Protein AF-A0A183M6G6-F1 (afdb_monomer_lite)

Secondary structure (DSSP, 8-state):
----HHHHHHHHHHHHH--TT-EEEEESTTTTS-HHHHHHHHHHHHHHHHHTT-EEEEEE--SGGGGHHHH-TTEEEEE-----TTS--------EEEEE----

Sequence (104 aa):
MFFSTLQIRELTYILQNFSRSSIILIDGLCQNTDPDEVEYLNWAICEALLEHKAFTFLATNRYELTSLASFYPNVEKHKRMTITKEGMKTEREIGKILMIQYKY

Radius of gyration: 14.91 Å; chains: 1; bounding box: 35×29×44 Å

Organism: NCBI:txid48269

pLDDT: mean 77.63, std 13.85, range [42.94, 91.06]

Foldseek 3Di:
DDQVVVLVVVLVVCLVDDALADEEEAEERSVVDDCVVCLVVVVVSVVSCLVRNHWYKYKYPDPSVQCVVVVDVQKDKDFDWDDDPPRPRDRPRPIIIITRHDDD

Structure (mmCIF, N/CA/C/O backbone):
data_AF-A0A183M6G6-F1
#
_entry.id   AF-A0A183M6G6-F1
#
loop_
_atom_site.group_PDB
_atom_site.id
_atom_site.type_symbol
_atom_site.label_atom_id
_atom_site.label_alt_id
_atom_site.label_comp_id
_atom_site.label_asym_id
_atom_site.label_entity_id
_atom_site.label_seq_id
_atom_site.pdbx_PDB_ins_code
_atom_site.Cartn_x
_atom_site.Cartn_y
_atom_site.Cartn_z
_atom_site.occupancy
_atom_site.B_iso_or_equiv
_atom_site.auth_seq_id
_atom_site.auth_comp_id
_atom_site.auth_asym_id
_atom_site.auth_atom_id
_atom_site.pdbx_PDB_model_num
ATOM 1 N N . MET A 1 1 ? 20.504 7.828 -7.769 1.00 46.72 1 MET A N 1
ATOM 2 C CA . MET A 1 1 ? 19.563 7.275 -6.781 1.00 46.72 1 MET A CA 1
ATOM 3 C C . MET A 1 1 ? 18.907 8.420 -6.004 1.00 46.72 1 MET A C 1
ATOM 5 O O . MET A 1 1 ? 19.244 8.678 -4.858 1.00 46.72 1 MET A O 1
ATOM 9 N N . PHE A 1 2 ? 18.030 9.191 -6.655 1.00 47.59 2 PHE A N 1
ATOM 10 C CA . PHE A 1 2 ? 17.145 10.115 -5.946 1.00 47.59 2 PHE A CA 1
ATOM 11 C C . PHE A 1 2 ? 15.793 9.424 -5.898 1.00 47.59 2 PHE A C 1
ATOM 13 O O . PHE A 1 2 ? 15.020 9.510 -6.848 1.00 47.59 2 PHE A O 1
ATOM 20 N N . PHE A 1 3 ? 15.515 8.730 -4.797 1.00 57.12 3 PHE A N 1
ATOM 21 C CA . PHE A 1 3 ? 14.130 8.537 -4.403 1.00 57.12 3 PHE A CA 1
ATOM 22 C C . PHE A 1 3 ? 13.468 9.914 -4.471 1.00 57.12 3 PHE A C 1
ATOM 24 O O . PHE A 1 3 ? 14.000 10.872 -3.904 1.00 57.12 3 PHE A O 1
ATOM 31 N N . SER A 1 4 ? 12.368 10.062 -5.204 1.00 64.19 4 SER A N 1
ATOM 32 C CA . SER A 1 4 ? 11.635 11.326 -5.248 1.00 64.19 4 SER A CA 1
ATOM 33 C C . SER A 1 4 ? 11.151 11.655 -3.834 1.00 64.19 4 SER A C 1
ATOM 35 O O . SER A 1 4 ? 10.113 11.168 -3.391 1.00 64.19 4 SER A O 1
ATOM 37 N N . THR A 1 5 ? 11.934 12.462 -3.114 1.00 74.19 5 THR A N 1
ATOM 38 C CA . THR A 1 5 ? 11.769 12.788 -1.687 1.00 74.19 5 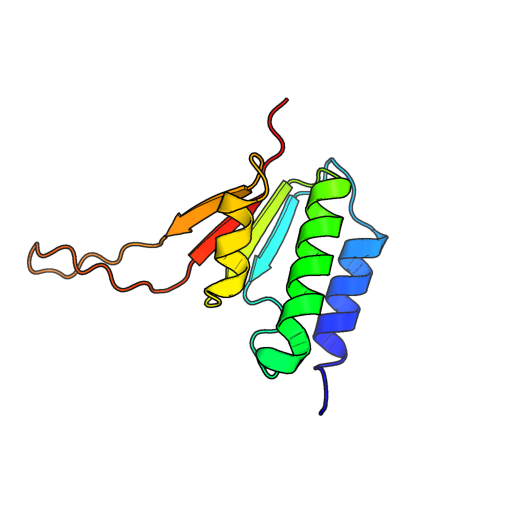THR A CA 1
ATOM 39 C C . THR A 1 5 ? 10.375 13.319 -1.374 1.00 74.19 5 THR A C 1
ATOM 41 O O . THR A 1 5 ? 9.859 13.101 -0.282 1.00 74.19 5 THR A O 1
ATOM 44 N N . LEU A 1 6 ? 9.735 13.955 -2.358 1.00 81.94 6 LEU A N 1
ATOM 45 C CA . LEU A 1 6 ? 8.352 14.404 -2.288 1.00 81.94 6 LEU A CA 1
ATOM 46 C C . LEU A 1 6 ? 7.357 13.247 -2.105 1.00 81.94 6 LEU A C 1
ATOM 48 O O . LEU A 1 6 ? 6.563 13.298 -1.172 1.00 81.94 6 LEU A O 1
ATOM 52 N N . GLN A 1 7 ? 7.432 12.198 -2.933 1.00 81.06 7 GLN A N 1
ATOM 53 C CA . GLN A 1 7 ? 6.501 11.064 -2.857 1.00 81.06 7 GLN A CA 1
ATOM 54 C C . GLN A 1 7 ? 6.640 10.324 -1.527 1.00 81.06 7 GLN A C 1
ATOM 56 O O . GLN A 1 7 ? 5.647 10.020 -0.875 1.00 81.06 7 GLN A O 1
ATOM 61 N N . ILE A 1 8 ? 7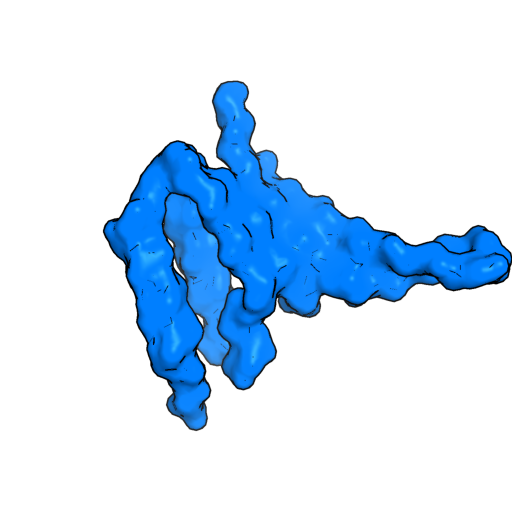.878 10.084 -1.083 1.00 83.06 8 ILE A N 1
ATOM 62 C CA . ILE A 1 8 ? 8.126 9.428 0.209 1.00 83.06 8 ILE A CA 1
ATOM 63 C C . ILE A 1 8 ? 7.610 10.287 1.363 1.00 83.06 8 ILE A C 1
ATOM 65 O O . ILE A 1 8 ? 7.037 9.753 2.311 1.00 83.06 8 ILE A O 1
ATOM 69 N N . ARG A 1 9 ? 7.763 11.614 1.291 1.00 87.25 9 ARG A N 1
ATOM 70 C CA . ARG A 1 9 ? 7.226 12.524 2.308 1.00 87.25 9 ARG A CA 1
ATOM 71 C C . ARG A 1 9 ? 5.698 12.480 2.360 1.00 87.25 9 ARG A C 1
ATOM 73 O O . ARG A 1 9 ? 5.143 12.431 3.453 1.00 87.25 9 ARG A O 1
ATOM 80 N N . GLU A 1 10 ? 5.027 12.480 1.212 1.00 88.12 10 GLU A N 1
ATOM 81 C CA . GLU A 1 10 ? 3.563 12.371 1.132 1.00 88.12 10 GLU A CA 1
ATOM 82 C C . GLU A 1 10 ? 3.067 11.025 1.675 1.00 88.12 10 GLU A C 1
ATOM 84 O O . GLU A 1 10 ? 2.156 10.994 2.501 1.00 88.12 10 GLU A O 1
ATOM 89 N N . LEU A 1 11 ? 3.725 9.921 1.305 1.00 88.00 11 LEU A N 1
ATOM 90 C CA . LEU A 1 11 ? 3.432 8.590 1.845 1.00 88.00 11 LEU A CA 1
ATOM 91 C C . LEU A 1 11 ? 3.642 8.530 3.357 1.00 88.00 11 LEU A C 1
ATOM 93 O O . LEU A 1 11 ? 2.786 8.022 4.073 1.00 88.00 11 LEU A O 1
ATOM 97 N N . THR A 1 12 ? 4.745 9.092 3.850 1.00 89.44 12 THR A N 1
ATOM 98 C CA . THR A 1 12 ? 5.032 9.165 5.290 1.00 89.44 12 THR A CA 1
ATOM 99 C C . THR A 1 12 ? 3.934 9.930 6.022 1.00 89.44 12 THR A C 1
ATOM 101 O O . THR A 1 12 ? 3.468 9.483 7.066 1.00 89.44 12 THR A O 1
ATOM 104 N N . TYR A 1 13 ? 3.468 11.049 5.461 1.00 90.81 13 TYR A N 1
ATOM 105 C CA . TYR A 1 13 ? 2.373 11.819 6.043 1.00 90.81 13 TYR A CA 1
ATOM 106 C C . TYR A 1 13 ? 1.072 11.010 6.109 1.00 90.81 13 TYR A C 1
ATOM 108 O O . TYR A 1 13 ? 0.419 11.003 7.153 1.00 90.81 13 TYR A O 1
ATOM 116 N N . ILE A 1 14 ? 0.721 10.287 5.039 1.00 90.12 14 ILE A N 1
ATOM 117 C CA . ILE A 1 14 ? -0.454 9.402 5.028 1.00 90.12 14 ILE A CA 1
ATOM 118 C C . ILE A 1 14 ? -0.300 8.324 6.103 1.00 90.12 14 ILE A C 1
ATOM 120 O O . ILE A 1 14 ? -1.180 8.198 6.950 1.00 90.12 14 ILE A O 1
ATOM 124 N N . LEU A 1 15 ? 0.831 7.611 6.123 1.00 88.62 15 LEU A N 1
ATOM 125 C CA . LEU A 1 15 ? 1.107 6.523 7.068 1.00 88.62 15 LEU A CA 1
ATOM 126 C C . LEU A 1 15 ? 1.135 6.979 8.535 1.00 88.62 15 LEU A C 1
ATOM 128 O O . LEU A 1 15 ? 0.849 6.188 9.426 1.00 88.62 15 LEU A O 1
ATOM 132 N N . GLN A 1 16 ? 1.442 8.245 8.808 1.00 91.06 16 GLN A N 1
ATOM 133 C CA . GLN A 1 16 ? 1.433 8.784 10.171 1.00 91.06 16 GLN A CA 1
ATOM 134 C C . GLN A 1 16 ? 0.054 9.264 10.640 1.00 91.06 16 GLN A C 1
ATOM 136 O O . GLN A 1 16 ? -0.162 9.371 11.844 1.00 91.06 16 GLN A O 1
ATOM 141 N N . ASN A 1 17 ? -0.865 9.583 9.722 1.00 90.62 17 ASN A N 1
ATOM 142 C CA . ASN A 1 17 ? -2.119 10.274 10.060 1.00 90.62 17 ASN A CA 1
ATOM 143 C C . ASN A 1 17 ? -3.386 9.483 9.725 1.00 90.62 17 ASN A C 1
ATOM 145 O O . ASN A 1 17 ? -4.491 9.910 10.067 1.00 90.62 17 ASN A O 1
ATOM 149 N N . PHE A 1 18 ? -3.265 8.357 9.030 1.00 89.50 18 PHE A N 1
ATOM 150 C CA . PHE A 1 18 ? -4.428 7.571 8.663 1.00 89.50 18 PHE A CA 1
ATOM 151 C C . PHE A 1 18 ? -5.033 6.822 9.855 1.00 89.50 18 PHE A C 1
ATOM 153 O O . PHE A 1 18 ? -4.392 6.540 10.865 1.00 89.50 18 PHE A O 1
ATOM 160 N N . SER A 1 19 ? -6.308 6.483 9.716 1.00 86.38 19 SER A N 1
ATOM 161 C CA . SER A 1 19 ? -7.059 5.703 10.691 1.00 86.38 19 SER A CA 1
ATOM 162 C C . SER A 1 19 ? -7.793 4.565 9.990 1.00 86.38 19 SER A C 1
ATOM 164 O O . SER A 1 19 ? -7.941 4.558 8.769 1.00 86.38 19 SER A O 1
ATOM 166 N N . ARG A 1 20 ? -8.372 3.649 10.768 1.00 85.06 20 ARG A N 1
ATOM 167 C CA . ARG A 1 20 ? -9.253 2.594 10.242 1.00 85.06 20 ARG A CA 1
ATOM 168 C C . ARG A 1 20 ? -10.477 3.133 9.482 1.00 85.06 20 ARG A C 1
ATOM 170 O O . ARG A 1 20 ? -11.041 2.429 8.656 1.00 85.06 20 ARG A O 1
ATOM 177 N N . SER A 1 21 ? -10.900 4.365 9.769 1.00 87.12 21 SER A N 1
ATOM 178 C CA . SER A 1 21 ? -12.022 5.025 9.083 1.00 87.12 21 SER A CA 1
ATOM 179 C C . SER A 1 21 ? -11.614 5.793 7.822 1.00 87.12 21 SER A C 1
ATOM 181 O O . SER A 1 21 ? -12.467 6.335 7.123 1.00 87.12 21 SER A O 1
ATOM 183 N N . SER A 1 22 ? -10.314 5.858 7.531 1.00 88.31 22 SER A N 1
ATOM 184 C CA . SER A 1 22 ? -9.785 6.575 6.378 1.00 88.31 22 SER A CA 1
ATOM 185 C C . SER A 1 22 ? -9.928 5.740 5.103 1.00 88.31 22 SER A C 1
ATOM 187 O O . SER A 1 22 ? -9.673 4.535 5.104 1.00 88.31 22 SER A O 1
ATOM 189 N N . ILE A 1 23 ? -10.291 6.409 4.006 1.00 90.06 23 ILE A N 1
ATOM 190 C CA . ILE A 1 23 ? -10.185 5.869 2.648 1.00 90.06 23 ILE A CA 1
ATOM 191 C C . ILE A 1 23 ? -8.902 6.425 2.040 1.00 90.06 23 ILE A C 1
ATOM 193 O O . ILE A 1 23 ? -8.739 7.640 1.936 1.00 90.06 23 ILE A O 1
ATOM 197 N N . ILE A 1 24 ? -7.996 5.537 1.650 1.00 89.88 24 ILE A N 1
ATOM 198 C CA . ILE A 1 24 ? -6.693 5.884 1.089 1.00 89.88 24 ILE A CA 1
ATOM 199 C C . ILE A 1 24 ? -6.718 5.569 -0.405 1.00 89.88 24 ILE A C 1
ATOM 201 O O . ILE A 1 24 ? -7.068 4.464 -0.817 1.00 89.88 24 ILE A O 1
ATOM 205 N N . LEU A 1 25 ? -6.358 6.555 -1.223 1.00 90.31 25 LEU A N 1
ATOM 206 C CA . LEU A 1 25 ?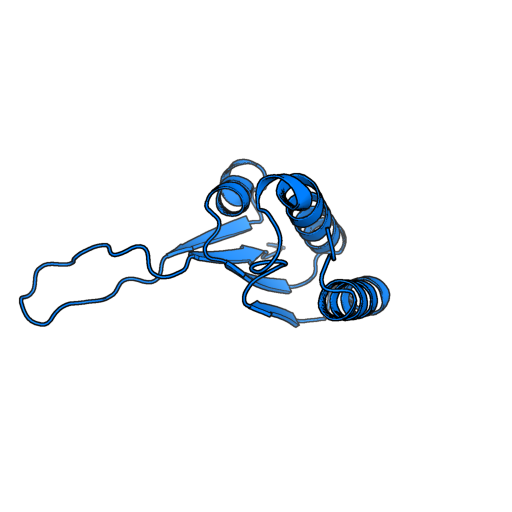 -6.269 6.427 -2.674 1.00 90.31 25 LEU A CA 1
ATOM 207 C C . LEU A 1 25 ? -4.823 6.688 -3.086 1.00 90.31 25 LEU A C 1
ATOM 209 O O . LEU A 1 25 ? -4.297 7.770 -2.833 1.00 90.31 25 LEU A O 1
ATOM 213 N N . ILE A 1 26 ? -4.189 5.698 -3.705 1.00 88.25 26 ILE A N 1
ATOM 214 C CA . ILE A 1 26 ? -2.814 5.790 -4.196 1.00 88.25 26 ILE A CA 1
ATOM 215 C C . ILE A 1 26 ? -2.824 5.451 -5.682 1.00 88.25 26 ILE A C 1
ATOM 217 O O . ILE A 1 26 ? -3.245 4.362 -6.070 1.00 88.25 26 ILE A O 1
ATOM 221 N N . ASP A 1 27 ? -2.338 6.370 -6.510 1.00 86.44 27 ASP A N 1
ATOM 222 C CA . ASP A 1 27 ? -2.132 6.146 -7.940 1.00 86.44 27 ASP A CA 1
ATOM 223 C C . ASP A 1 27 ? -0.633 6.189 -8.247 1.00 86.44 27 ASP A C 1
ATOM 225 O O . ASP A 1 27 ? 0.009 7.230 -8.120 1.00 86.44 27 ASP A O 1
ATOM 229 N N . GLY A 1 28 ? -0.058 5.034 -8.586 1.00 79.69 28 GLY A N 1
ATOM 230 C CA . GLY A 1 28 ? 1.345 4.926 -8.981 1.00 79.69 28 GLY A CA 1
ATOM 231 C C . GLY A 1 28 ? 2.350 5.007 -7.827 1.00 79.69 28 GLY A C 1
ATOM 232 O O . GLY A 1 28 ? 3.231 5.869 -7.829 1.00 79.69 28 GLY A O 1
ATOM 233 N N . LEU A 1 29 ? 2.277 4.076 -6.866 1.00 83.06 29 LEU A N 1
ATOM 234 C CA . LEU A 1 29 ? 3.220 3.997 -5.740 1.00 83.06 29 LEU A CA 1
ATOM 235 C C . LEU A 1 29 ? 4.677 3.833 -6.216 1.00 83.06 29 LEU A C 1
ATOM 237 O O . LEU A 1 29 ? 5.038 2.807 -6.797 1.00 83.06 29 LEU A O 1
ATOM 241 N N . CYS A 1 30 ? 5.510 4.848 -5.956 1.00 80.19 30 CYS A N 1
ATOM 242 C CA . CYS A 1 30 ? 6.935 4.886 -6.311 1.00 80.19 30 CYS A CA 1
ATOM 243 C C . CYS A 1 30 ? 7.221 4.540 -7.788 1.00 80.19 30 CYS A C 1
ATOM 245 O O . CYS A 1 30 ? 8.275 3.993 -8.111 1.00 80.19 30 CYS A O 1
ATOM 247 N N . GLN A 1 31 ? 6.295 4.845 -8.706 1.00 77.69 31 GLN A N 1
ATOM 248 C CA . GLN A 1 31 ? 6.367 4.378 -10.099 1.00 77.69 31 GLN A CA 1
ATOM 249 C C . GLN A 1 31 ? 7.567 4.919 -10.894 1.00 77.69 31 GLN A C 1
ATOM 251 O O . GLN A 1 31 ? 7.976 4.296 -11.867 1.00 77.69 31 GLN A O 1
ATOM 256 N N . ASN A 1 32 ? 8.123 6.058 -10.473 1.00 78.25 32 ASN A N 1
ATOM 257 C CA . ASN A 1 32 ? 9.242 6.730 -11.139 1.00 78.25 32 ASN A CA 1
ATOM 258 C C . ASN A 1 32 ? 10.617 6.313 -10.589 1.00 78.25 32 ASN A C 1
ATOM 260 O O . ASN A 1 32 ? 11.634 6.824 -11.053 1.00 78.25 32 ASN A O 1
ATOM 264 N N . THR A 1 33 ? 10.650 5.434 -9.587 1.00 80.81 33 THR A N 1
ATOM 265 C CA . THR A 1 33 ? 11.888 4.910 -9.003 1.00 80.81 33 THR A CA 1
ATOM 266 C C . THR A 1 33 ? 12.185 3.532 -9.579 1.00 80.81 33 THR A C 1
ATOM 268 O O . THR A 1 33 ? 11.259 2.819 -9.980 1.00 80.81 33 THR A O 1
ATOM 271 N N . ASP A 1 34 ? 13.465 3.161 -9.597 1.00 84.62 34 ASP A N 1
ATOM 272 C CA . ASP A 1 34 ? 13.915 1.840 -10.025 1.00 84.62 34 ASP A CA 1
ATOM 273 C C . ASP A 1 34 ? 13.078 0.734 -9.346 1.00 84.62 34 ASP A C 1
ATOM 275 O O . ASP A 1 34 ? 12.892 0.773 -8.121 1.00 84.62 34 ASP A O 1
ATOM 279 N N . PRO A 1 35 ? 12.490 -0.199 -10.118 1.00 82.00 35 PRO A N 1
ATOM 280 C CA . PRO A 1 35 ? 11.686 -1.273 -9.571 1.00 82.00 35 PRO A CA 1
ATOM 281 C C . PRO A 1 35 ? 12.379 -2.098 -8.496 1.00 82.00 35 PRO A C 1
ATOM 283 O O . PRO A 1 35 ? 11.748 -2.352 -7.467 1.00 82.00 35 PRO A O 1
ATOM 286 N N . ASP A 1 36 ? 13.657 -2.413 -8.698 1.00 85.31 36 ASP A N 1
ATOM 287 C CA . ASP A 1 36 ? 14.434 -3.291 -7.822 1.00 85.31 36 ASP A CA 1
ATOM 288 C C . ASP A 1 36 ? 14.768 -2.589 -6.495 1.00 85.31 36 ASP A C 1
ATOM 290 O O . ASP A 1 36 ? 14.827 -3.214 -5.436 1.00 85.31 36 ASP A O 1
ATOM 294 N N . GLU A 1 37 ? 14.918 -1.260 -6.520 1.00 83.88 37 GLU A N 1
ATOM 295 C CA . GLU A 1 37 ? 15.202 -0.460 -5.321 1.00 83.88 37 GLU A CA 1
ATOM 296 C C . GLU A 1 37 ? 13.978 -0.292 -4.407 1.00 83.88 37 GLU A C 1
ATOM 298 O O . GLU A 1 37 ? 14.130 -0.076 -3.202 1.00 83.88 37 GLU A O 1
ATOM 303 N N . VAL A 1 38 ? 12.758 -0.350 -4.959 1.00 85.75 38 VAL A N 1
ATOM 304 C CA . VAL A 1 38 ? 11.524 -0.012 -4.219 1.00 85.75 38 VAL A CA 1
ATOM 305 C C . VAL A 1 38 ? 10.530 -1.159 -4.090 1.00 85.75 38 VAL A C 1
ATOM 307 O O . VAL A 1 38 ? 9.468 -0.959 -3.502 1.00 85.75 38 VAL A O 1
ATOM 310 N N . GLU A 1 39 ? 10.845 -2.351 -4.599 1.00 86.25 39 GLU A N 1
ATOM 311 C CA . GLU A 1 39 ? 9.983 -3.533 -4.479 1.00 86.25 39 GLU A CA 1
ATOM 312 C C . GLU A 1 39 ? 9.642 -3.820 -3.012 1.00 86.25 39 GLU A C 1
ATOM 314 O O . GLU A 1 39 ? 8.472 -3.766 -2.623 1.00 86.25 39 GLU A O 1
ATOM 319 N N . TYR A 1 40 ? 10.666 -4.022 -2.180 1.00 88.81 40 TYR A N 1
ATOM 320 C CA . TYR A 1 40 ? 10.501 -4.317 -0.754 1.00 88.81 40 TYR A CA 1
ATOM 321 C C . TYR A 1 40 ? 9.844 -3.168 0.017 1.00 88.81 40 TYR A C 1
ATOM 323 O O . TYR A 1 40 ? 9.039 -3.403 0.916 1.00 88.81 40 TYR A O 1
ATOM 331 N N . LEU A 1 41 ? 10.142 -1.919 -0.355 1.00 87.62 41 LEU A N 1
ATOM 332 C CA . LEU A 1 41 ? 9.522 -0.745 0.258 1.00 87.62 41 LEU A CA 1
ATOM 333 C C . LEU A 1 41 ? 8.019 -0.696 -0.038 1.00 87.62 41 LEU A C 1
ATOM 335 O O . LEU A 1 41 ? 7.212 -0.494 0.867 1.00 87.62 41 LEU A O 1
ATOM 339 N N . ASN A 1 42 ? 7.632 -0.896 -1.297 1.00 88.56 42 ASN A N 1
ATOM 340 C CA . ASN A 1 42 ? 6.232 -0.876 -1.698 1.00 88.56 42 ASN A CA 1
ATOM 341 C C . ASN A 1 42 ? 5.438 -2.004 -1.026 1.00 88.56 42 ASN A C 1
ATOM 343 O O . ASN A 1 42 ? 4.292 -1.788 -0.628 1.00 88.56 42 ASN A O 1
ATOM 347 N N . TRP A 1 43 ? 6.052 -3.179 -0.871 1.00 89.62 43 TRP A N 1
ATOM 348 C CA . TRP A 1 43 ? 5.485 -4.285 -0.103 1.00 89.62 43 TRP A CA 1
ATOM 349 C C . TRP A 1 43 ? 5.262 -3.908 1.361 1.00 89.62 43 TRP A C 1
ATOM 351 O O . TRP A 1 43 ? 4.127 -3.988 1.829 1.00 89.62 43 TRP A O 1
ATOM 361 N N . ALA A 1 44 ? 6.291 -3.398 2.044 1.00 89.94 44 ALA A N 1
ATOM 362 C CA . ALA A 1 44 ? 6.194 -2.992 3.446 1.00 89.94 44 ALA A CA 1
ATOM 363 C C . ALA A 1 44 ? 5.122 -1.908 3.678 1.00 89.94 44 ALA A C 1
ATOM 365 O O . ALA A 1 44 ? 4.394 -1.943 4.668 1.00 89.94 44 ALA A O 1
ATOM 366 N N . ILE A 1 45 ? 4.968 -0.964 2.742 1.00 89.12 45 ILE A N 1
ATOM 367 C CA . ILE A 1 45 ? 3.900 0.047 2.794 1.00 89.12 45 ILE A CA 1
ATOM 368 C C . ILE A 1 45 ? 2.518 -0.613 2.692 1.00 89.12 45 ILE A C 1
ATOM 370 O O . ILE A 1 45 ? 1.619 -0.271 3.461 1.00 89.12 45 ILE A O 1
ATOM 374 N N . CYS A 1 46 ? 2.332 -1.560 1.768 1.00 89.19 46 CYS A N 1
ATOM 375 C CA . CYS A 1 46 ? 1.064 -2.281 1.631 1.00 89.19 46 CYS A CA 1
ATOM 376 C C . CYS A 1 46 ? 0.737 -3.103 2.886 1.00 89.19 46 CYS A C 1
ATOM 378 O O . CYS A 1 46 ? -0.420 -3.130 3.306 1.00 89.19 46 CYS A O 1
ATOM 380 N N . GLU A 1 47 ? 1.742 -3.726 3.505 1.00 88.75 47 GLU A N 1
ATOM 381 C CA . GLU A 1 47 ? 1.586 -4.451 4.770 1.00 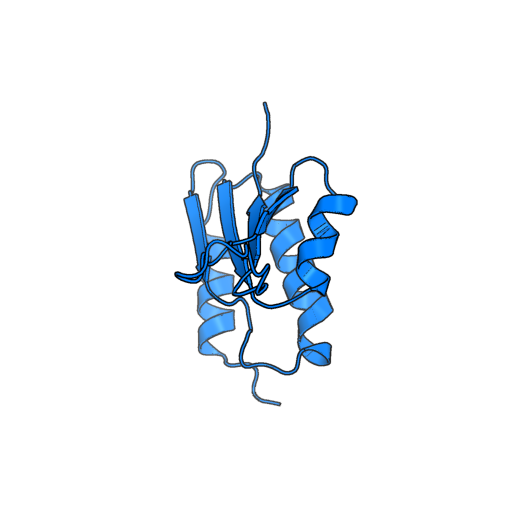88.75 47 GLU A CA 1
ATOM 382 C C . GLU A 1 47 ? 1.180 -3.531 5.925 1.00 88.75 47 GLU A C 1
ATOM 384 O O . GLU A 1 47 ? 0.246 -3.854 6.657 1.00 88.75 47 GLU A O 1
ATOM 389 N N . ALA A 1 48 ? 1.792 -2.350 6.049 1.00 88.25 48 ALA A N 1
ATOM 390 C CA . ALA A 1 48 ? 1.401 -1.375 7.067 1.00 88.25 48 ALA A CA 1
ATOM 391 C C . ALA A 1 48 ? -0.066 -0.931 6.892 1.00 88.25 48 ALA A C 1
ATOM 393 O O . ALA A 1 48 ? -0.845 -0.891 7.846 1.00 88.25 48 ALA A O 1
ATOM 394 N N . LEU A 1 49 ? -0.488 -0.651 5.656 1.00 87.06 49 LEU A N 1
ATOM 395 C CA . LEU A 1 49 ? -1.874 -0.272 5.352 1.00 87.06 49 LEU A CA 1
ATOM 396 C C . LEU A 1 49 ? -2.869 -1.400 5.691 1.00 87.06 49 LEU A C 1
ATOM 398 O O . LEU A 1 49 ? -3.961 -1.133 6.208 1.00 87.06 49 LEU A O 1
ATOM 402 N N . LEU A 1 50 ? -2.470 -2.654 5.451 1.00 86.12 50 LEU A N 1
ATOM 403 C CA . LEU A 1 50 ? -3.212 -3.861 5.824 1.00 86.12 50 LEU A CA 1
ATOM 404 C C . LEU A 1 50 ? -3.351 -4.020 7.343 1.00 86.12 50 LEU A C 1
ATOM 406 O O . LEU A 1 50 ? -4.456 -4.269 7.835 1.00 86.12 50 LEU A O 1
ATOM 410 N N . GLU A 1 51 ? -2.251 -3.875 8.083 1.00 85.19 51 GLU A N 1
ATOM 411 C CA . GLU A 1 51 ? -2.199 -4.053 9.539 1.00 85.19 51 GLU A CA 1
ATOM 412 C C . GLU A 1 51 ? -3.123 -3.064 10.260 1.00 85.19 51 GLU A C 1
ATOM 414 O O . GLU A 1 51 ? -3.913 -3.438 11.133 1.00 85.19 51 GLU A O 1
ATOM 419 N N . HIS A 1 52 ? -3.114 -1.810 9.815 1.00 81.06 52 HIS A N 1
ATOM 420 C CA . HIS A 1 52 ? -3.942 -0.739 10.367 1.00 81.06 52 HIS A CA 1
ATOM 421 C C . HIS A 1 52 ? -5.404 -0.751 9.873 1.00 81.06 52 HIS A C 1
ATOM 423 O O . HIS A 1 52 ? -6.211 0.087 10.290 1.00 81.06 52 HIS A O 1
ATOM 429 N N . LYS A 1 53 ? -5.781 -1.735 9.040 1.00 83.25 53 LYS A N 1
ATOM 430 C CA . LYS A 1 53 ? -7.153 -1.993 8.558 1.00 83.25 53 LYS A CA 1
ATOM 431 C C . LYS A 1 53 ? -7.791 -0.815 7.818 1.00 83.25 53 LYS A C 1
ATOM 433 O O . LYS A 1 53 ? -9.009 -0.639 7.886 1.00 83.25 53 LYS A O 1
ATOM 438 N N . ALA A 1 54 ? -6.987 -0.001 7.145 1.00 81.81 54 ALA A N 1
ATOM 439 C CA . ALA A 1 54 ? -7.492 1.134 6.389 1.00 81.81 54 ALA A CA 1
ATOM 440 C C . ALA A 1 54 ? -7.957 0.706 4.999 1.00 81.81 54 ALA A C 1
ATOM 442 O O . ALA A 1 54 ? -7.318 -0.111 4.331 1.00 81.81 54 ALA A O 1
ATOM 443 N N . PHE A 1 55 ? -9.075 1.270 4.553 1.00 88.06 55 PHE A N 1
ATOM 444 C CA . PHE A 1 55 ? -9.628 0.946 3.247 1.00 88.06 55 PHE A CA 1
ATOM 445 C C . PHE A 1 55 ? -8.793 1.622 2.163 1.00 88.06 55 PHE A C 1
ATOM 447 O O . PHE A 1 55 ? -8.778 2.850 2.081 1.00 88.06 55 PHE A O 1
ATOM 454 N N . THR A 1 56 ? -8.085 0.839 1.347 1.00 89.19 56 THR A N 1
ATOM 455 C CA . THR A 1 56 ? -7.107 1.388 0.396 1.00 89.19 56 THR A CA 1
ATOM 456 C C . THR A 1 56 ? -7.365 0.917 -1.028 1.00 89.19 56 THR A C 1
ATOM 458 O O . THR A 1 56 ? -7.479 -0.281 -1.288 1.00 89.19 56 THR A O 1
ATOM 461 N N . PHE A 1 57 ? -7.377 1.863 -1.965 1.00 90.31 57 PHE A N 1
ATOM 462 C CA . PHE A 1 57 ? -7.252 1.590 -3.392 1.00 90.31 57 PHE A CA 1
ATOM 463 C C . PHE A 1 57 ? -5.856 1.973 -3.856 1.00 90.31 57 PHE A C 1
ATOM 465 O O . PHE A 1 57 ? -5.441 3.124 -3.719 1.00 90.31 57 PHE A O 1
ATOM 472 N N . LEU A 1 58 ? -5.157 1.012 -4.446 1.00 88.44 58 LEU A N 1
ATOM 473 C CA . LEU A 1 58 ? -3.838 1.201 -5.023 1.00 88.44 58 LEU A CA 1
ATOM 474 C C . LEU A 1 58 ? -3.888 0.878 -6.516 1.00 88.44 58 LEU A C 1
ATOM 476 O O . LEU A 1 58 ? -3.977 -0.283 -6.907 1.00 88.44 58 LEU A O 1
ATOM 480 N N . ALA A 1 59 ? -3.807 1.898 -7.363 1.00 87.56 59 ALA A N 1
ATOM 481 C CA . ALA A 1 59 ? -3.582 1.717 -8.790 1.00 87.56 59 ALA A CA 1
ATOM 482 C C . ALA A 1 59 ? -2.076 1.582 -9.052 1.00 87.56 59 ALA A C 1
ATOM 484 O O . ALA A 1 59 ? -1.274 2.432 -8.668 1.00 87.56 59 ALA A O 1
ATOM 485 N N . THR A 1 60 ? -1.675 0.479 -9.679 1.00 83.06 60 THR A N 1
ATOM 486 C CA . THR A 1 60 ? -0.275 0.182 -9.982 1.00 83.06 60 THR A CA 1
ATOM 487 C C . THR A 1 60 ? -0.128 -0.528 -11.324 1.00 83.06 60 THR A C 1
ATOM 489 O O . THR A 1 60 ? -0.980 -1.308 -11.755 1.00 83.06 60 THR A O 1
ATOM 492 N N . ASN A 1 61 ? 0.977 -0.263 -12.013 1.00 80.19 61 ASN A N 1
ATOM 493 C CA . ASN A 1 61 ? 1.401 -1.017 -13.194 1.00 80.19 61 ASN A CA 1
ATOM 494 C C . ASN A 1 61 ? 2.350 -2.179 -12.838 1.00 80.19 61 ASN A C 1
ATOM 496 O O . ASN A 1 61 ? 2.747 -2.930 -13.727 1.00 80.19 61 ASN A O 1
ATOM 500 N N . ARG A 1 62 ? 2.692 -2.340 -11.554 1.00 78.12 62 ARG A N 1
ATOM 501 C CA . ARG A 1 62 ? 3.672 -3.317 -11.076 1.00 78.12 62 ARG A CA 1
ATOM 502 C C . ARG A 1 62 ? 3.047 -4.679 -10.821 1.00 78.12 62 ARG A C 1
ATOM 504 O O . ARG A 1 62 ? 1.980 -4.791 -10.214 1.00 78.12 62 ARG A O 1
ATOM 511 N N . TYR A 1 63 ? 3.691 -5.724 -11.325 1.00 79.25 63 TYR A N 1
ATOM 512 C CA . TYR A 1 63 ? 3.162 -7.088 -11.289 1.00 79.25 63 TYR A CA 1
ATOM 513 C C . TYR A 1 63 ? 3.387 -7.718 -9.917 1.00 79.25 63 TYR A C 1
ATOM 515 O O . TYR A 1 63 ? 2.487 -8.388 -9.405 1.00 79.25 63 TYR A O 1
ATOM 523 N N . GLU A 1 64 ? 4.532 -7.413 -9.316 1.00 80.25 64 GLU A N 1
ATOM 524 C CA . GLU A 1 64 ? 5.032 -7.894 -8.030 1.00 80.25 64 GLU A CA 1
ATOM 525 C C . GLU A 1 64 ? 4.048 -7.540 -6.913 1.00 80.25 64 GLU A C 1
ATOM 527 O O . GLU A 1 64 ? 3.638 -8.396 -6.133 1.00 80.25 64 GLU A O 1
ATOM 532 N N . LEU A 1 65 ? 3.548 -6.299 -6.919 1.00 80.69 65 LEU A N 1
ATOM 533 C CA . LEU A 1 65 ? 2.547 -5.835 -5.956 1.00 80.69 65 LEU A CA 1
ATOM 534 C C . LEU A 1 65 ? 1.198 -6.538 -6.094 1.00 80.69 65 LEU A C 1
ATOM 536 O O . LEU A 1 65 ? 0.440 -6.629 -5.135 1.00 80.69 65 LEU A O 1
ATOM 540 N N . THR A 1 66 ? 0.875 -7.069 -7.273 1.00 80.31 66 THR A N 1
ATOM 541 C CA . THR A 1 66 ? -0.380 -7.814 -7.431 1.00 80.31 66 THR A CA 1
ATOM 542 C C . THR A 1 66 ? -0.320 -9.232 -6.895 1.00 80.31 66 THR A C 1
ATOM 544 O O . THR A 1 66 ? -1.373 -9.851 -6.747 1.00 80.31 66 THR A O 1
ATOM 547 N N . SER A 1 67 ? 0.878 -9.725 -6.573 1.00 84.50 67 SER A N 1
ATOM 548 C CA . SER A 1 67 ? 1.061 -11.000 -5.885 1.00 84.50 67 SER A CA 1
ATOM 549 C C . SER A 1 67 ? 0.622 -10.932 -4.422 1.00 84.50 67 SER A C 1
ATOM 551 O O . SER A 1 67 ? 0.262 -11.974 -3.887 1.00 84.50 67 SER A O 1
ATOM 553 N N . LEU A 1 68 ? 0.536 -9.742 -3.799 1.00 85.44 68 LEU A N 1
ATOM 554 C CA . LEU A 1 68 ? -0.006 -9.570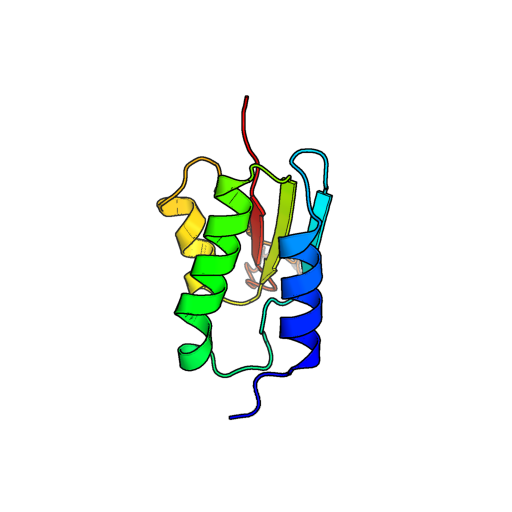 -2.436 1.00 85.44 68 LEU A CA 1
ATOM 555 C C . LEU A 1 68 ? -1.397 -10.205 -2.269 1.00 85.44 68 LEU A C 1
ATOM 557 O O . LEU A 1 68 ? -1.681 -10.770 -1.217 1.00 85.44 68 LEU A O 1
ATOM 561 N N . ALA A 1 69 ? -2.234 -10.186 -3.312 1.00 85.56 69 ALA A N 1
ATOM 562 C CA . ALA A 1 69 ? -3.556 -10.822 -3.297 1.00 85.56 69 ALA A CA 1
ATOM 563 C C . ALA A 1 69 ? -3.509 -12.343 -3.055 1.00 85.56 69 ALA A C 1
ATOM 565 O O . ALA A 1 69 ? -4.479 -12.922 -2.576 1.00 85.56 69 ALA A O 1
ATOM 566 N N . SER A 1 70 ? -2.388 -12.995 -3.368 1.00 86.81 70 SER A N 1
ATOM 567 C CA . SER A 1 70 ? -2.187 -14.423 -3.105 1.00 86.81 70 SER A CA 1
ATOM 568 C C . SER A 1 70 ? -1.730 -14.707 -1.670 1.00 86.81 70 SER A C 1
ATOM 570 O O . SER A 1 70 ? -1.916 -15.823 -1.194 1.00 86.81 70 SER A O 1
ATOM 572 N N . PHE A 1 71 ? -1.123 -13.727 -0.991 1.00 88.12 71 PHE A N 1
ATOM 573 C CA . PHE A 1 71 ? -0.591 -13.879 0.370 1.00 88.12 71 PHE A CA 1
ATOM 574 C C . PHE A 1 71 ? -1.586 -13.434 1.445 1.00 88.12 71 PHE A C 1
ATOM 576 O O . PHE A 1 71 ? -1.632 -14.031 2.519 1.00 88.12 71 PHE A O 1
ATOM 583 N N . TYR A 1 72 ? -2.404 -12.417 1.158 1.00 87.25 72 TYR A N 1
ATOM 584 C CA . TYR A 1 72 ? -3.336 -11.841 2.125 1.00 87.25 72 TYR A CA 1
ATOM 585 C C . TYR A 1 72 ? -4.780 -11.968 1.618 1.00 87.25 72 TYR A C 1
ATOM 587 O O . TYR A 1 72 ? -5.120 -11.371 0.597 1.00 87.25 72 TYR A O 1
ATOM 595 N N . PRO A 1 73 ? -5.677 -12.659 2.348 1.00 84.69 73 PRO A N 1
ATOM 596 C CA . PRO A 1 73 ? -7.064 -12.874 1.912 1.00 84.69 73 PRO A CA 1
ATOM 597 C C . PRO A 1 73 ? -7.901 -11.584 1.856 1.00 84.69 73 PRO A C 1
ATOM 599 O O . PRO A 1 73 ? -8.951 -11.551 1.223 1.00 84.69 73 PRO A O 1
ATOM 602 N N . ASN A 1 74 ? -7.429 -10.521 2.513 1.00 84.19 74 ASN A N 1
ATOM 603 C CA . ASN A 1 74 ? -8.052 -9.195 2.547 1.00 84.19 74 ASN A CA 1
ATOM 604 C C . ASN A 1 74 ? -7.624 -8.300 1.368 1.00 84.19 74 ASN A C 1
ATOM 606 O O . ASN A 1 74 ? -7.940 -7.111 1.326 1.00 84.19 74 ASN A O 1
ATOM 610 N N . VAL A 1 75 ? -6.860 -8.844 0.423 1.00 87.50 75 VAL A N 1
ATOM 611 C CA . VAL A 1 75 ? -6.378 -8.120 -0.747 1.00 87.50 75 VAL A CA 1
ATOM 612 C C . VAL A 1 75 ? -7.030 -8.703 -1.989 1.00 87.50 75 VAL A C 1
ATOM 614 O O . VAL A 1 75 ? -6.852 -9.871 -2.322 1.00 87.50 75 VAL A O 1
ATOM 617 N N . GLU A 1 76 ? -7.764 -7.868 -2.712 1.00 87.06 76 GLU A N 1
ATOM 618 C CA . GLU A 1 76 ? -8.409 -8.233 -3.964 1.00 87.06 76 GLU A CA 1
ATOM 619 C C . GLU A 1 76 ? -7.704 -7.550 -5.139 1.00 87.06 76 GLU A C 1
ATOM 621 O O . GLU A 1 76 ? -7.471 -6.339 -5.160 1.00 87.06 76 GLU A O 1
ATOM 626 N N . LYS A 1 77 ? -7.374 -8.339 -6.161 1.00 85.62 77 LYS A N 1
ATOM 627 C CA . LYS A 1 77 ? -6.760 -7.851 -7.396 1.00 85.62 77 LYS A CA 1
ATOM 628 C C . LYS A 1 77 ? -7.830 -7.615 -8.453 1.00 85.62 77 LYS A C 1
ATOM 630 O O . LYS A 1 77 ? -8.489 -8.551 -8.897 1.00 85.62 77 LYS A O 1
ATOM 635 N N . HIS A 1 78 ? -7.904 -6.385 -8.944 1.00 83.56 78 HIS A N 1
ATOM 636 C CA . HIS A 1 78 ? -8.782 -5.975 -10.035 1.00 83.56 78 HIS A CA 1
ATOM 637 C C . HIS A 1 78 ? -7.952 -5.584 -11.262 1.00 83.56 78 HIS A C 1
ATOM 639 O O . HIS A 1 78 ? -6.879 -4.983 -11.155 1.00 83.56 78 HIS A O 1
ATOM 645 N N . LYS A 1 79 ? -8.434 -5.942 -12.455 1.00 78.25 79 LYS A N 1
ATOM 646 C CA . LYS A 1 79 ? -7.795 -5.592 -13.731 1.00 78.25 79 LYS A CA 1
ATOM 647 C C . LYS A 1 79 ? -8.740 -4.729 -14.552 1.00 78.25 79 LYS A C 1
ATOM 649 O O . LYS A 1 79 ? -9.913 -5.069 -14.706 1.00 78.25 79 LYS A O 1
ATOM 654 N N . ARG A 1 80 ? -8.226 -3.639 -15.126 1.00 70.12 80 ARG A N 1
ATOM 655 C CA . ARG A 1 80 ? -8.999 -2.842 -16.081 1.00 70.12 80 ARG A CA 1
ATOM 656 C C . ARG A 1 80 ? -8.988 -3.527 -17.445 1.00 70.12 80 ARG A C 1
ATOM 658 O O . ARG A 1 80 ? -7.928 -3.725 -18.030 1.00 70.12 80 ARG A O 1
ATOM 665 N N . MET A 1 81 ? -10.170 -3.838 -17.969 1.00 67.88 81 MET A N 1
ATOM 666 C CA . MET A 1 81 ? -10.331 -4.324 -19.339 1.00 67.88 81 MET A CA 1
ATOM 667 C C . MET A 1 81 ? -10.613 -3.152 -20.280 1.00 67.88 81 MET A C 1
ATOM 669 O O . MET A 1 81 ? -11.453 -2.304 -19.984 1.00 67.88 81 MET A O 1
ATOM 673 N N . THR A 1 82 ? -9.935 -3.112 -21.427 1.00 66.19 82 THR A N 1
ATOM 674 C CA . THR A 1 82 ? -10.261 -2.176 -22.512 1.00 66.19 82 THR A CA 1
ATOM 675 C C . THR A 1 82 ? -10.944 -2.952 -23.628 1.00 66.19 82 THR A C 1
ATOM 677 O O . THR A 1 82 ? -10.397 -3.934 -24.119 1.00 66.19 82 THR A O 1
ATOM 680 N N . ILE A 1 83 ? -12.138 -2.521 -24.031 1.00 71.50 83 ILE A N 1
ATOM 681 C CA . ILE A 1 83 ? -12.871 -3.137 -25.139 1.00 71.50 83 ILE A CA 1
ATOM 682 C C . ILE A 1 83 ? -12.531 -2.359 -26.413 1.00 71.50 83 ILE A C 1
ATOM 684 O O . ILE A 1 83 ? -12.838 -1.172 -26.523 1.00 71.50 83 ILE A O 1
ATOM 688 N N . THR A 1 84 ? -11.877 -3.011 -27.373 1.00 67.56 84 THR A N 1
ATOM 689 C CA . THR A 1 84 ? -11.675 -2.478 -28.726 1.00 67.56 84 THR A CA 1
ATOM 690 C C . THR A 1 84 ? -12.929 -2.720 -29.575 1.00 67.56 84 THR A C 1
ATOM 692 O O . THR A 1 84 ? -13.651 -3.697 -29.380 1.00 67.56 84 THR A O 1
ATOM 695 N N . LYS A 1 85 ? -13.219 -1.803 -30.510 1.00 63.44 85 LYS A N 1
ATOM 696 C CA . LYS A 1 85 ? -14.483 -1.734 -31.279 1.00 63.44 85 LYS A CA 1
ATOM 697 C C . LYS A 1 85 ? -14.788 -2.941 -32.192 1.00 63.44 85 LYS A C 1
ATOM 699 O O . LYS A 1 85 ? -15.834 -2.944 -32.825 1.00 63.44 85 LYS A O 1
ATOM 704 N N . GLU A 1 86 ? -13.951 -3.975 -32.227 1.00 61.47 86 GLU A N 1
ATOM 705 C CA . GLU A 1 86 ? -14.141 -5.172 -33.065 1.00 61.47 86 GLU A CA 1
ATOM 706 C C . GLU A 1 86 ? -14.736 -6.382 -32.320 1.00 61.47 86 GLU A C 1
ATOM 708 O O . GLU A 1 86 ? -14.757 -7.490 -32.844 1.00 61.47 86 GLU A O 1
ATOM 713 N N . GLY A 1 87 ? -15.216 -6.224 -31.082 1.00 52.72 87 GLY A N 1
ATOM 714 C CA . GLY A 1 87 ? -15.825 -7.334 -30.329 1.00 52.72 87 GLY A CA 1
ATOM 715 C C . GLY A 1 87 ? -14.825 -8.384 -29.823 1.00 52.72 87 GLY A C 1
ATOM 716 O O . GLY A 1 87 ? -15.187 -9.242 -29.018 1.00 52.72 87 GLY A O 1
ATOM 717 N N . MET A 1 88 ? -13.548 -8.280 -30.199 1.00 52.81 88 MET A N 1
ATOM 718 C CA . MET A 1 88 ? -12.456 -9.011 -29.566 1.00 52.81 88 MET A CA 1
ATOM 719 C C . MET A 1 88 ? -12.081 -8.329 -28.248 1.00 52.81 88 MET A C 1
ATOM 721 O O . MET A 1 88 ? -11.461 -7.264 -28.232 1.00 52.81 88 MET A O 1
ATOM 725 N N . LYS A 1 89 ? -12.434 -8.956 -27.119 1.00 48.28 89 LYS A N 1
ATOM 726 C CA . LYS A 1 89 ? -11.894 -8.590 -25.803 1.00 48.28 89 LYS A CA 1
ATOM 727 C C . LYS A 1 89 ? -10.383 -8.797 -25.839 1.00 48.28 89 LYS A C 1
ATOM 729 O O . LYS A 1 89 ? -9.897 -9.904 -25.644 1.00 48.28 89 LYS A O 1
ATOM 734 N N . THR A 1 90 ? -9.637 -7.738 -26.121 1.00 47.59 90 THR A N 1
ATOM 735 C CA . THR A 1 90 ? -8.189 -7.778 -25.963 1.00 47.59 90 THR A CA 1
ATOM 736 C C . THR A 1 90 ? -7.916 -7.441 -24.503 1.00 47.59 90 THR A C 1
ATOM 738 O O . THR A 1 90 ? -8.107 -6.295 -24.095 1.00 47.59 90 THR A O 1
ATOM 741 N N . GLU A 1 91 ? -7.506 -8.420 -23.693 1.00 50.97 91 GLU A N 1
ATOM 742 C CA . GLU A 1 91 ? -6.956 -8.158 -22.358 1.00 50.97 91 GLU A CA 1
ATOM 743 C C . GLU A 1 91 ? -5.620 -7.423 -22.516 1.00 50.97 91 GLU A C 1
ATOM 745 O O . GLU A 1 91 ? -4.538 -7.989 -22.406 1.00 50.97 91 GLU A O 1
ATOM 750 N N . ARG A 1 92 ? -5.672 -6.126 -22.819 1.00 42.94 92 ARG A N 1
ATOM 751 C CA . ARG A 1 92 ? -4.532 -5.258 -22.554 1.00 42.94 92 ARG A CA 1
ATOM 752 C C . ARG A 1 92 ? -4.554 -4.993 -21.053 1.00 42.94 92 ARG A C 1
ATOM 754 O O . ARG A 1 92 ? -5.478 -4.339 -20.572 1.00 42.94 92 ARG A O 1
ATOM 761 N N . GLU A 1 93 ? -3.571 -5.515 -20.317 1.00 50.62 93 GLU A N 1
ATOM 762 C CA . GLU A 1 93 ? -3.354 -5.205 -18.896 1.00 50.62 93 GLU A CA 1
ATOM 763 C C . GLU A 1 93 ? -2.930 -3.733 -18.746 1.00 50.62 93 GLU A C 1
ATOM 765 O O . GLU A 1 93 ? -1.768 -3.415 -18.515 1.00 50.62 93 GLU A O 1
ATOM 770 N N . ILE A 1 94 ? -3.865 -2.797 -18.926 1.00 48.25 94 ILE A N 1
ATOM 771 C CA . ILE A 1 94 ? -3.584 -1.366 -18.778 1.00 48.25 94 ILE A CA 1
ATOM 772 C C . ILE A 1 94 ? -3.981 -0.942 -17.364 1.00 48.25 94 ILE A C 1
ATOM 774 O O . ILE A 1 94 ? -5.066 -0.394 -17.156 1.00 48.25 94 ILE A O 1
ATOM 778 N N . GLY A 1 95 ? -3.079 -1.194 -16.416 1.00 52.34 95 GLY A N 1
ATOM 779 C CA . GLY A 1 95 ? -3.209 -0.809 -15.009 1.00 52.34 95 GLY A CA 1
ATOM 780 C C . GLY A 1 95 ? -3.955 -1.847 -14.169 1.00 52.34 95 GLY A C 1
ATOM 781 O O . GLY A 1 95 ? -5.029 -2.334 -14.537 1.00 52.34 95 GLY A O 1
ATOM 782 N N . LYS A 1 96 ? -3.366 -2.200 -13.027 1.00 61.38 96 LYS A N 1
ATOM 783 C CA . LYS A 1 96 ? -3.941 -3.109 -12.039 1.00 61.38 96 LYS A CA 1
ATOM 784 C C . LYS A 1 96 ? -4.353 -2.289 -10.831 1.00 61.38 96 LYS A C 1
ATOM 786 O O . LYS A 1 96 ? -3.610 -1.421 -10.389 1.00 61.38 96 LYS A O 1
ATOM 791 N N . ILE A 1 97 ? -5.543 -2.550 -10.317 1.00 60.69 97 ILE A N 1
ATOM 792 C CA . ILE A 1 97 ? -6.026 -1.915 -9.098 1.00 60.69 97 ILE A CA 1
ATOM 793 C C . ILE A 1 97 ? -5.992 -2.986 -8.024 1.00 60.69 97 ILE A C 1
ATOM 795 O O . ILE A 1 97 ? -6.672 -4.006 -8.123 1.00 60.69 97 ILE A O 1
ATOM 799 N N . LEU A 1 98 ? -5.160 -2.775 -7.019 1.00 65.50 98 LEU A N 1
ATOM 800 C CA . LEU A 1 98 ? -5.178 -3.550 -5.801 1.00 65.50 98 LEU A CA 1
ATOM 801 C C . LEU A 1 98 ? -6.165 -2.874 -4.852 1.00 65.50 98 LEU A C 1
ATOM 803 O O . LEU A 1 98 ? -6.002 -1.708 -4.492 1.00 65.50 98 LEU A O 1
ATOM 807 N N . MET A 1 99 ? -7.213 -3.598 -4.487 1.00 68.00 99 MET A N 1
ATOM 808 C CA . MET A 1 99 ? -8.111 -3.188 -3.423 1.00 68.00 99 MET A CA 1
ATOM 809 C C . MET A 1 99 ? -7.704 -3.910 -2.153 1.00 68.00 99 MET A C 1
ATOM 811 O O . MET A 1 99 ? -7.733 -5.136 -2.090 1.00 68.00 99 MET A O 1
ATOM 815 N N . ILE A 1 100 ? -7.342 -3.145 -1.137 1.00 68.12 100 ILE A N 1
ATOM 816 C CA . ILE A 1 100 ? -7.088 -3.667 0.196 1.00 68.12 100 ILE A CA 1
ATOM 817 C C . ILE A 1 100 ? -8.357 -3.404 1.002 1.00 68.12 100 ILE A C 1
ATOM 819 O O . ILE A 1 100 ? -8.649 -2.261 1.368 1.00 68.12 100 ILE A O 1
ATOM 823 N N . GLN A 1 101 ? -9.142 -4.459 1.222 1.00 62.69 101 GLN A N 1
ATOM 824 C CA . GLN A 1 101 ? -10.410 -4.395 1.941 1.00 62.69 101 GLN A CA 1
ATOM 825 C C . GLN A 1 101 ? -10.390 -5.337 3.135 1.00 62.69 101 GLN A C 1
ATOM 827 O O . GLN A 1 101 ? -10.214 -6.545 3.003 1.00 62.69 101 GLN A O 1
ATOM 832 N N . TYR A 1 102 ? -10.651 -4.796 4.318 1.00 53.25 102 TYR A N 1
ATOM 833 C CA . TYR A 1 102 ? -10.873 -5.626 5.491 1.00 53.25 102 TYR A CA 1
ATOM 834 C C . TYR A 1 102 ? -12.331 -6.108 5.503 1.00 53.25 102 TYR A C 1
ATOM 836 O O . TYR A 1 102 ? -13.243 -5.291 5.647 1.00 53.25 102 TYR A O 1
ATOM 844 N N . LYS A 1 103 ? -12.563 -7.420 5.357 1.00 47.97 103 LYS A N 1
ATOM 845 C CA . LYS A 1 103 ? -13.879 -8.026 5.629 1.00 47.97 103 LYS A CA 1
ATOM 846 C C . LYS A 1 103 ? -14.056 -8.173 7.147 1.00 47.97 103 LYS A C 1
ATOM 848 O O . LYS A 1 103 ? -13.108 -8.541 7.842 1.00 47.97 103 LYS A O 1
ATOM 853 N N . TYR A 1 104 ? -15.231 -7.783 7.644 1.00 43.78 104 TYR A N 1
ATOM 854 C CA . TYR A 1 104 ? -15.642 -7.946 9.044 1.00 43.78 104 TYR A CA 1
ATOM 855 C C . TYR A 1 104 ? -16.041 -9.390 9.331 1.00 43.78 104 TYR A C 1
ATOM 857 O O . TYR A 1 104 ? -16.640 -10.010 8.423 1.00 43.78 104 TYR A O 1
#

InterPro domains:
  IPR000432 DNA mismatch repair protein MutS, C-terminal 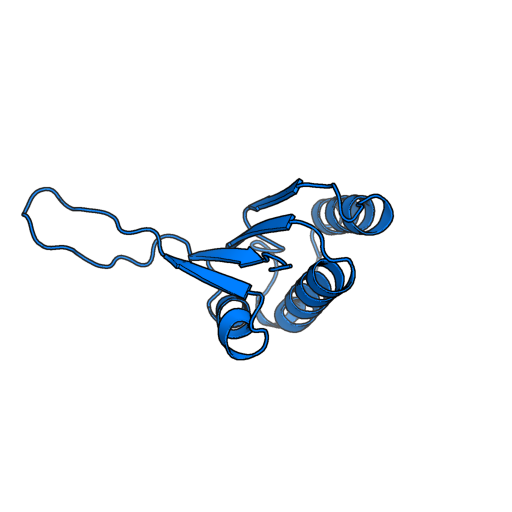[PF00488] (7-86)
  IPR027417 P-loop containing nucleoside triphosphate hydrolase [G3DSA:3.40.50.300] (3-104)
  IPR027417 P-loop containing nucleoside triphosphate hydrolase [SSF52540] (3-81)